Protein AF-A0A846PVS0-F1 (afdb_monomer_lite)

pLDDT: mean 93.04, std 3.43, range [76.56, 97.44]

Radius of gyration: 13.07 Å; chains: 1; bounding box: 29×29×30 Å

Foldseek 3Di:
DCQVVLVVCCVVPVVCNVVSLQPHWDDDPPADPPDTDHVVRVVVPDDPPDPDDDDDDDPDPVVGD

Structure (mmCIF, N/CA/C/O backbone):
data_AF-A0A846PVS0-F1
#
_entry.id   AF-A0A846PVS0-F1
#
loop_
_atom_site.group_PDB
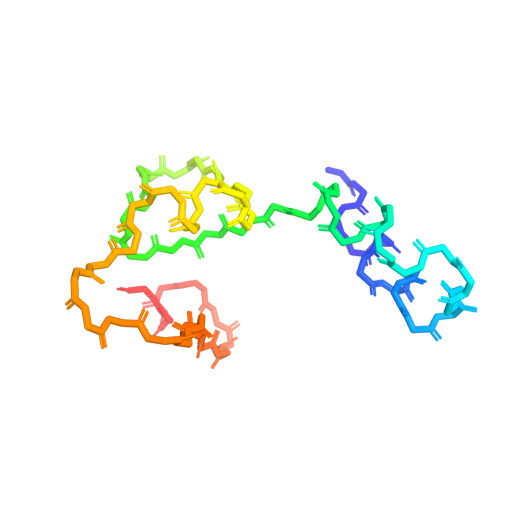_atom_site.id
_atom_site.type_symbol
_atom_site.label_atom_id
_atom_site.label_alt_id
_atom_site.label_comp_id
_atom_site.label_asym_id
_atom_site.label_entity_id
_atom_site.label_seq_id
_atom_site.pdbx_PDB_ins_code
_atom_site.Cartn_x
_atom_site.Cartn_y
_atom_site.Cartn_z
_atom_site.occupancy
_atom_site.B_iso_or_equiv
_atom_site.auth_seq_id
_atom_site.auth_comp_id
_atom_site.auth_asym_id
_atom_site.auth_atom_id
_atom_site.pdbx_PDB_model_num
ATOM 1 N N . GLN A 1 1 ? 12.047 5.814 4.212 1.00 76.56 1 GLN A N 1
ATOM 2 C CA . GLN A 1 1 ? 12.947 6.660 3.399 1.00 76.56 1 GLN A CA 1
ATOM 3 C C . GLN A 1 1 ? 12.713 6.475 1.895 1.00 76.56 1 GLN A C 1
ATOM 5 O O . GLN A 1 1 ? 12.504 7.473 1.226 1.00 76.56 1 GLN A O 1
ATOM 10 N N . PHE A 1 2 ? 12.649 5.243 1.367 1.00 90.69 2 PHE A N 1
ATOM 11 C CA . PHE A 1 2 ? 12.622 4.984 -0.091 1.00 90.69 2 PHE A CA 1
ATOM 12 C C . PHE A 1 2 ? 11.255 4.629 -0.704 1.00 90.69 2 PHE A C 1
ATOM 14 O O . PHE A 1 2 ? 11.173 4.325 -1.888 1.00 90.69 2 PHE A O 1
ATOM 21 N N . GLY A 1 3 ? 10.165 4.681 0.071 1.00 89.31 3 GLY A N 1
ATOM 22 C CA . GLY A 1 3 ? 8.855 4.192 -0.384 1.00 89.31 3 GLY A CA 1
ATOM 23 C C . GLY A 1 3 ? 8.300 4.887 -1.635 1.00 89.31 3 GLY A C 1
ATOM 24 O O . GLY A 1 3 ? 7.600 4.250 -2.411 1.00 89.31 3 GLY A O 1
ATOM 25 N N . ARG A 1 4 ? 8.625 6.168 -1.861 1.00 91.12 4 ARG A N 1
ATOM 26 C CA . ARG A 1 4 ? 8.228 6.883 -3.090 1.00 91.12 4 ARG A CA 1
ATOM 27 C C . ARG A 1 4 ? 8.945 6.323 -4.322 1.00 91.12 4 ARG A C 1
ATOM 29 O O . ARG A 1 4 ? 8.285 5.960 -5.285 1.00 91.12 4 ARG A O 1
ATOM 36 N N . ILE A 1 5 ? 10.262 6.149 -4.224 1.00 93.25 5 ILE A N 1
ATOM 37 C CA . ILE A 1 5 ? 11.105 5.620 -5.306 1.00 93.25 5 ILE A CA 1
ATOM 38 C C . ILE A 1 5 ? 10.695 4.183 -5.662 1.00 93.25 5 ILE A C 1
ATOM 40 O O . ILE A 1 5 ? 10.591 3.839 -6.834 1.00 93.25 5 ILE A O 1
ATOM 44 N N . LEU A 1 6 ? 10.382 3.351 -4.661 1.00 93.19 6 LEU A N 1
ATOM 45 C CA . LEU A 1 6 ? 9.889 1.990 -4.909 1.00 93.19 6 LEU A CA 1
ATOM 46 C C . LEU A 1 6 ? 8.568 1.978 -5.692 1.00 93.19 6 LEU A C 1
ATOM 48 O O . LEU A 1 6 ? 8.392 1.148 -6.579 1.00 93.19 6 LEU A O 1
ATOM 52 N N . LYS A 1 7 ? 7.653 2.913 -5.408 1.00 93.12 7 LYS A N 1
ATOM 53 C CA . LYS A 1 7 ? 6.380 3.018 -6.139 1.00 93.12 7 LYS A CA 1
ATOM 54 C C . LYS A 1 7 ? 6.568 3.471 -7.583 1.00 93.12 7 LYS A C 1
ATOM 56 O O . LYS A 1 7 ? 5.849 2.990 -8.450 1.00 93.12 7 LYS A O 1
ATOM 61 N N . GLU A 1 8 ? 7.534 4.344 -7.854 1.00 94.25 8 GLU A N 1
ATOM 62 C CA . GLU A 1 8 ? 7.905 4.703 -9.228 1.00 94.25 8 GLU A CA 1
ATOM 63 C C . GLU A 1 8 ? 8.457 3.486 -9.985 1.00 94.25 8 GLU A C 1
ATOM 65 O O . GLU A 1 8 ? 8.085 3.248 -11.134 1.00 94.25 8 GLU A O 1
ATOM 70 N N . GLY A 1 9 ? 9.265 2.654 -9.317 1.00 93.12 9 GLY A N 1
ATOM 71 C CA . GLY A 1 9 ? 9.825 1.424 -9.882 1.00 93.12 9 GLY A CA 1
ATOM 72 C C . GLY A 1 9 ? 8.782 0.456 -10.451 1.00 93.12 9 GLY A C 1
ATOM 73 O O . GLY A 1 9 ? 9.055 -0.185 -11.460 1.00 93.12 9 GLY A O 1
ATOM 74 N N . LEU A 1 10 ? 7.566 0.409 -9.888 1.00 92.38 10 LEU A N 1
ATOM 75 C CA . LEU A 1 10 ? 6.466 -0.397 -10.440 1.00 92.38 10 LEU A CA 1
ATOM 76 C C . LEU A 1 10 ? 6.085 -0.008 -11.873 1.00 92.38 10 LEU A C 1
ATOM 78 O O . LEU A 1 10 ? 5.595 -0.850 -12.624 1.00 92.38 10 LEU A O 1
ATOM 82 N N . HIS A 1 11 ? 6.241 1.270 -12.220 1.00 91.06 11 HIS A N 1
ATOM 83 C CA . HIS A 1 11 ? 5.854 1.807 -13.521 1.00 91.06 11 HIS A CA 1
ATOM 84 C C . HIS A 1 11 ? 7.016 1.767 -14.519 1.00 91.06 11 HIS A C 1
ATOM 86 O O . HIS A 1 11 ? 6.803 1.493 -15.697 1.00 91.06 11 HIS A O 1
ATOM 92 N N . TYR A 1 12 ? 8.242 2.010 -14.046 1.00 92.88 12 TYR A N 1
ATOM 93 C CA . TYR A 1 12 ? 9.432 2.072 -14.900 1.00 92.88 12 TYR A CA 1
ATOM 94 C C . TYR A 1 12 ? 10.089 0.714 -15.156 1.00 92.88 12 TYR A C 1
ATOM 96 O O . TYR A 1 12 ? 10.735 0.543 -16.187 1.00 92.88 12 TYR A O 1
ATOM 104 N N . ASP A 1 13 ? 9.927 -0.253 -14.252 1.00 93.25 13 ASP A N 1
ATOM 105 C CA . ASP A 1 13 ? 10.503 -1.587 -14.390 1.00 93.25 13 ASP A CA 1
ATOM 106 C C . ASP A 1 13 ? 9.431 -2.673 -14.305 1.00 93.25 13 ASP A C 1
ATOM 108 O O . ASP A 1 13 ? 9.263 -3.376 -13.306 1.00 93.25 13 ASP A O 1
ATOM 112 N N . VAL A 1 14 ? 8.699 -2.816 -15.409 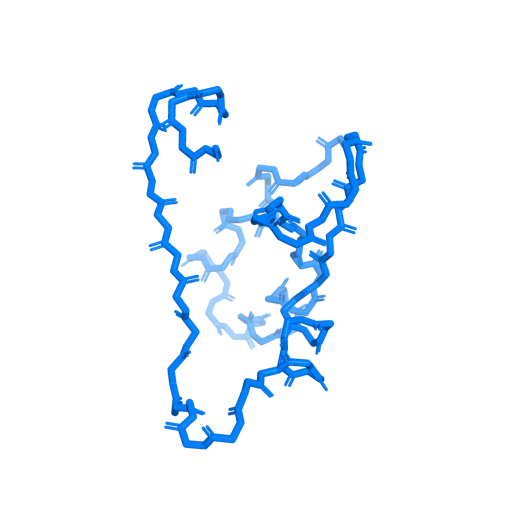1.00 92.38 14 VAL A N 1
ATOM 113 C CA . VAL A 1 14 ? 7.621 -3.803 -15.540 1.00 92.38 14 VAL A CA 1
ATOM 114 C C . VAL A 1 14 ? 8.149 -5.234 -15.369 1.00 92.38 14 VAL A C 1
ATOM 116 O O . VAL A 1 14 ? 7.447 -6.079 -14.820 1.00 92.38 14 VAL A O 1
ATOM 119 N N . SER A 1 15 ? 9.399 -5.501 -15.769 1.00 95.94 15 SER A N 1
ATOM 120 C CA . SER A 1 15 ? 10.026 -6.826 -15.651 1.00 95.94 15 SER A CA 1
ATOM 121 C C . SER A 1 15 ? 10.225 -7.280 -14.203 1.00 95.94 15 SER A C 1
ATOM 123 O O . SER A 1 15 ? 10.185 -8.474 -13.921 1.00 95.94 15 SER A O 1
ATOM 125 N N . ARG A 1 16 ? 10.396 -6.331 -13.274 1.00 94.19 16 ARG A N 1
ATOM 126 C CA . ARG A 1 16 ? 10.575 -6.584 -11.836 1.00 94.19 16 ARG A CA 1
ATOM 127 C C . ARG A 1 16 ? 9.363 -6.168 -11.006 1.00 94.19 16 ARG A C 1
ATOM 129 O O . ARG A 1 16 ? 9.456 -6.111 -9.780 1.00 94.19 16 ARG A O 1
ATOM 136 N N . ARG A 1 17 ? 8.221 -5.902 -11.650 1.00 93.31 17 ARG A N 1
ATOM 137 C CA . ARG A 1 17 ? 7.015 -5.362 -11.007 1.00 93.31 17 ARG A CA 1
ATOM 138 C C . ARG A 1 17 ? 6.576 -6.177 -9.795 1.00 93.31 17 ARG A C 1
ATOM 140 O O . ARG A 1 17 ? 6.247 -5.588 -8.774 1.00 93.31 17 ARG A O 1
ATOM 147 N N . GLU A 1 18 ? 6.580 -7.502 -9.905 1.00 93.06 18 GLU A N 1
ATOM 148 C CA . GLU A 1 18 ? 6.150 -8.397 -8.823 1.00 93.06 18 GLU A CA 1
ATOM 149 C C . GLU A 1 18 ? 7.078 -8.291 -7.612 1.00 93.06 18 GLU A C 1
ATOM 151 O O . GLU A 1 18 ? 6.620 -7.921 -6.536 1.00 93.06 18 GLU A O 1
ATOM 156 N N . GLY A 1 19 ? 8.390 -8.464 -7.798 1.00 94.56 19 GLY A N 1
ATOM 157 C CA . GLY A 1 19 ? 9.356 -8.328 -6.703 1.00 94.56 19 GLY A CA 1
ATOM 158 C C . GLY A 1 19 ? 9.378 -6.928 -6.079 1.00 94.56 19 GLY A C 1
ATOM 159 O O . GLY A 1 19 ? 9.562 -6.788 -4.874 1.00 94.56 19 GLY A O 1
ATOM 160 N N . ILE A 1 20 ? 9.139 -5.872 -6.865 1.00 94.31 20 ILE A N 1
ATOM 161 C CA . ILE A 1 20 ? 8.986 -4.513 -6.327 1.00 94.31 20 ILE A CA 1
ATOM 162 C C . ILE A 1 20 ? 7.692 -4.399 -5.510 1.00 94.31 20 ILE A C 1
ATOM 164 O O . ILE A 1 20 ? 7.710 -3.796 -4.437 1.00 94.31 20 ILE A O 1
ATOM 168 N N . ALA A 1 21 ? 6.584 -4.974 -5.988 1.00 93.12 21 ALA A N 1
ATOM 169 C CA . ALA A 1 21 ? 5.294 -4.939 -5.304 1.00 93.12 21 ALA A CA 1
ATOM 170 C C . ALA A 1 21 ? 5.347 -5.620 -3.929 1.00 93.12 21 ALA A C 1
ATOM 172 O O . ALA A 1 21 ? 4.751 -5.106 -2.983 1.00 93.12 21 ALA A O 1
ATOM 173 N N . GLU A 1 22 ? 6.113 -6.704 -3.786 1.00 93.25 22 GLU A N 1
ATOM 174 C CA . GLU A 1 22 ? 6.319 -7.401 -2.506 1.00 93.25 22 GLU A CA 1
ATOM 175 C C . GLU A 1 22 ? 7.010 -6.536 -1.441 1.00 93.25 22 GLU A C 1
ATOM 177 O O . GLU A 1 22 ? 6.811 -6.738 -0.245 1.00 93.25 22 GLU A O 1
ATOM 182 N N . LEU A 1 23 ? 7.791 -5.535 -1.854 1.00 94.88 23 LEU A N 1
ATOM 183 C CA . LEU A 1 23 ? 8.486 -4.619 -0.945 1.00 94.88 23 LEU A CA 1
ATOM 184 C C . LEU A 1 23 ? 7.612 -3.437 -0.499 1.00 94.88 23 LEU A C 1
ATOM 186 O O . LEU A 1 23 ? 8.038 -2.626 0.331 1.00 94.88 23 LEU A O 1
ATOM 190 N N . LEU A 1 24 ? 6.411 -3.283 -1.066 1.00 94.94 24 LEU A N 1
ATOM 191 C CA . LEU A 1 24 ? 5.551 -2.144 -0.779 1.00 94.94 24 LEU A CA 1
ATOM 192 C C . LEU A 1 24 ? 4.809 -2.312 0.540 1.00 94.94 24 LEU A C 1
ATOM 194 O O . LEU A 1 24 ? 4.217 -3.343 0.850 1.00 94.94 24 LEU A O 1
ATOM 198 N N . LEU A 1 25 ? 4.792 -1.218 1.295 1.00 95.19 25 LEU A N 1
ATOM 199 C CA . LEU A 1 25 ? 4.149 -1.136 2.593 1.00 95.19 25 LEU A CA 1
ATOM 200 C C . LEU A 1 25 ? 3.083 -0.040 2.589 1.00 95.19 25 LEU A C 1
ATOM 202 O O . LEU A 1 25 ? 3.294 1.061 2.067 1.00 95.19 25 LEU A O 1
ATOM 206 N N . PHE A 1 26 ? 1.947 -0.333 3.219 1.00 93.75 26 PHE A N 1
ATOM 207 C CA . PHE A 1 26 ? 0.764 0.523 3.242 1.00 93.75 26 PHE A CA 1
ATOM 208 C C . PHE A 1 26 ? 0.220 0.706 4.661 1.00 93.75 26 PHE A C 1
ATOM 210 O O . PHE A 1 26 ? 0.445 -0.108 5.562 1.00 93.75 26 PHE A O 1
ATOM 217 N N . ARG A 1 27 ? -0.510 1.804 4.860 1.00 93.94 27 ARG A N 1
ATOM 218 C CA . ARG A 1 27 ? -1.408 1.966 6.005 1.00 93.94 27 ARG A CA 1
ATOM 219 C C . ARG A 1 27 ? -2.798 1.510 5.572 1.00 93.94 27 ARG A C 1
ATOM 221 O O . ARG A 1 27 ? -3.191 1.768 4.440 1.00 93.94 27 ARG A O 1
ATOM 228 N N . SER A 1 28 ? -3.516 0.829 6.455 1.00 94.00 28 SER A N 1
ATOM 229 C CA . SER A 1 28 ? -4.911 0.453 6.237 1.00 94.00 28 SER A CA 1
ATOM 230 C C . SER A 1 28 ? -5.709 0.643 7.520 1.00 94.00 28 SER A C 1
ATOM 232 O O . SER A 1 28 ? -5.132 0.817 8.595 1.00 94.00 28 SER A O 1
ATOM 234 N N . THR A 1 29 ? -7.032 0.548 7.412 1.00 92.88 29 THR A N 1
ATOM 235 C CA . THR A 1 29 ? -7.988 0.626 8.529 1.00 92.88 29 THR A CA 1
ATOM 236 C C . THR A 1 29 ? -7.740 -0.402 9.638 1.00 92.88 29 THR A C 1
ATOM 238 O O . THR A 1 29 ? -8.218 -0.241 10.755 1.00 92.88 29 THR A O 1
ATOM 241 N N . ARG A 1 30 ? -6.978 -1.467 9.359 1.00 90.62 30 ARG A N 1
ATOM 242 C CA . ARG A 1 30 ? -6.610 -2.511 10.332 1.00 90.62 30 ARG A CA 1
ATOM 243 C C . ARG A 1 30 ? -5.159 -2.410 10.812 1.00 90.62 30 ARG A C 1
ATOM 245 O O . ARG A 1 30 ? -4.718 -3.238 11.608 1.00 90.62 30 ARG A O 1
ATOM 252 N N . THR A 1 31 ? -4.398 -1.425 10.340 1.00 90.06 31 THR A N 1
ATOM 253 C CA . THR A 1 31 ? -3.011 -1.207 10.762 1.00 90.06 31 THR A CA 1
ATOM 254 C C . THR A 1 31 ? -2.978 -0.388 12.052 1.00 90.06 31 THR A C 1
ATOM 256 O O . THR A 1 31 ? -3.636 0.641 12.162 1.00 90.06 31 THR A O 1
ATOM 259 N N . LYS A 1 32 ? -2.169 -0.805 13.037 1.00 88.00 32 LYS A N 1
ATOM 260 C CA . LYS A 1 32 ? -1.944 -0.005 14.256 1.00 88.00 32 LYS A CA 1
ATOM 261 C C . LYS A 1 32 ? -1.359 1.366 13.897 1.00 88.00 32 LYS A C 1
ATOM 263 O O . LYS A 1 32 ? -0.551 1.470 12.973 1.00 88.00 32 LYS A O 1
ATOM 268 N N . GLN A 1 33 ? -1.711 2.397 14.662 1.00 87.50 33 GLN A N 1
ATOM 269 C CA . GLN A 1 33 ? -1.228 3.757 14.423 1.00 87.50 33 GLN A CA 1
ATOM 270 C C . GLN A 1 33 ? 0.307 3.802 14.331 1.00 87.50 33 GLN A C 1
ATOM 272 O O . GLN A 1 33 ? 1.016 3.187 15.128 1.00 87.50 33 GLN A O 1
ATOM 277 N N . GLY A 1 34 ? 0.819 4.488 13.307 1.00 86.19 34 GLY A N 1
ATOM 278 C CA . GLY A 1 34 ? 2.258 4.603 13.045 1.00 86.19 34 GLY A CA 1
ATOM 279 C C . GLY A 1 34 ? 2.925 3.348 12.468 1.00 86.19 34 GLY A C 1
ATOM 280 O O . GLY A 1 34 ? 4.099 3.415 12.103 1.00 86.19 34 GLY A O 1
ATOM 281 N N . LYS A 1 35 ? 2.206 2.227 12.337 1.00 93.00 35 LYS A N 1
ATOM 282 C CA . LYS A 1 35 ? 2.718 1.005 11.710 1.00 93.00 35 LYS A CA 1
ATOM 283 C C . LYS A 1 35 ? 2.367 0.941 10.228 1.00 93.00 35 LYS A C 1
ATOM 285 O O . LYS A 1 35 ? 1.584 1.732 9.703 1.00 93.00 35 LYS A O 1
ATOM 290 N N . TRP A 1 36 ? 2.976 -0.034 9.573 1.00 94.06 36 TRP A N 1
ATOM 291 C CA . TRP A 1 36 ? 2.772 -0.367 8.175 1.00 94.06 36 TRP A CA 1
ATOM 292 C C . TRP A 1 36 ? 2.472 -1.859 8.059 1.00 94.06 36 TRP A C 1
ATOM 294 O O . TRP A 1 36 ? 2.828 -2.622 8.958 1.00 94.06 36 TRP A O 1
ATOM 304 N N . ARG A 1 37 ? 1.823 -2.257 6.968 1.00 94.88 37 ARG A N 1
ATOM 305 C CA . ARG A 1 37 ? 1.578 -3.657 6.611 1.00 94.88 37 ARG A CA 1
ATOM 306 C C . ARG A 1 37 ? 1.899 -3.891 5.138 1.00 94.88 37 ARG A C 1
ATOM 308 O O . ARG A 1 37 ? 1.805 -2.951 4.344 1.00 94.88 37 ARG A O 1
ATOM 315 N N . SER A 1 38 ? 2.265 -5.115 4.791 1.00 95.56 38 SER A N 1
ATOM 316 C CA . SER A 1 38 ? 2.446 -5.552 3.404 1.00 95.56 38 SER A CA 1
ATOM 317 C C . SER A 1 38 ? 1.109 -5.918 2.746 1.00 95.56 38 SER A C 1
ATOM 319 O O . SER A 1 38 ? 0.065 -5.982 3.407 1.00 95.56 38 SER A O 1
ATOM 321 N N .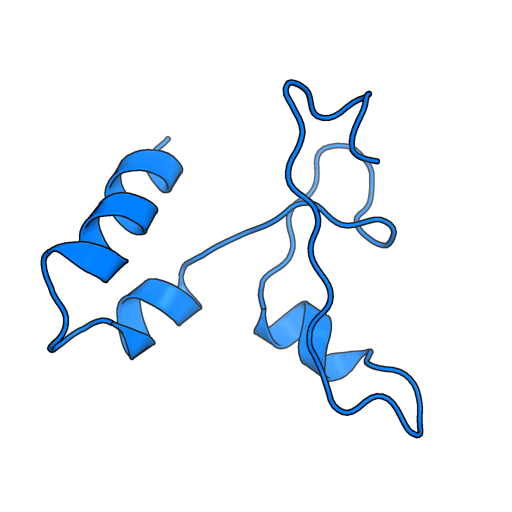 ILE A 1 39 ? 1.134 -6.154 1.432 1.00 94.19 39 ILE A N 1
ATOM 322 C CA . ILE A 1 39 ? -0.015 -6.715 0.703 1.00 94.19 39 ILE A CA 1
ATOM 323 C C . ILE A 1 39 ? -0.254 -8.167 1.140 1.00 94.19 39 ILE A C 1
ATOM 325 O O . ILE A 1 39 ? -1.398 -8.571 1.302 1.00 94.19 39 ILE A O 1
ATOM 329 N N . GLN A 1 40 ? 0.805 -8.928 1.417 1.00 94.44 40 GLN A N 1
ATOM 330 C CA . GLN A 1 40 ? 0.726 -10.298 1.923 1.00 94.44 40 GLN A CA 1
ATOM 331 C C . GLN A 1 40 ? 0.019 -10.340 3.275 1.00 94.44 40 GLN A C 1
ATOM 333 O O . GLN A 1 40 ? -0.900 -11.136 3.449 1.00 94.44 40 GLN A O 1
ATOM 338 N N . ASP A 1 41 ? 0.373 -9.420 4.181 1.00 95.06 41 ASP A N 1
ATOM 339 C CA . ASP A 1 41 ? -0.349 -9.265 5.441 1.00 95.06 41 ASP A CA 1
ATOM 340 C C . ASP A 1 41 ? -1.813 -8.926 5.166 1.00 95.06 41 ASP A C 1
ATOM 342 O O . ASP A 1 41 ? -2.683 -9.353 5.895 1.00 95.06 41 ASP A O 1
ATOM 346 N N . TYR A 1 42 ? -2.149 -8.100 4.171 1.00 95.56 42 TYR A N 1
ATOM 347 C CA . TYR A 1 42 ? -3.561 -7.834 3.851 1.00 95.56 42 TYR A CA 1
ATOM 348 C C . TYR A 1 42 ? -4.295 -9.111 3.432 1.00 95.56 42 TYR A C 1
ATOM 350 O O . TYR A 1 42 ? -5.378 -9.385 3.948 1.00 95.56 42 TYR A O 1
ATOM 358 N N . ILE A 1 43 ? -3.689 -9.881 2.528 1.00 94.75 43 ILE A N 1
ATOM 359 C CA . ILE A 1 43 ? -4.261 -11.108 1.972 1.00 94.75 43 ILE A CA 1
ATOM 360 C C . ILE A 1 43 ? -4.482 -12.159 3.065 1.00 94.75 43 ILE A C 1
ATOM 362 O O . ILE A 1 43 ? -5.533 -12.796 3.084 1.00 94.75 43 ILE A O 1
ATOM 366 N N . SER A 1 44 ? -3.549 -12.304 4.014 1.00 95.00 44 SER A N 1
ATOM 367 C CA . SER A 1 44 ? -3.647 -13.308 5.084 1.00 95.00 44 SER A CA 1
ATOM 368 C C . SER A 1 44 ? -4.859 -13.150 5.998 1.00 95.00 44 SER A C 1
ATOM 370 O O . SER A 1 44 ? -5.272 -14.113 6.638 1.00 95.00 44 SER A O 1
ATOM 372 N N . ASP A 1 45 ? -5.434 -11.951 6.067 1.00 94.75 45 ASP A N 1
ATOM 373 C CA . ASP A 1 45 ? -6.593 -11.651 6.903 1.00 94.75 45 ASP A CA 1
ATOM 374 C C . ASP A 1 45 ? -7.745 -11.013 6.116 1.00 94.75 45 ASP A C 1
ATOM 376 O O . ASP A 1 45 ? -8.573 -10.288 6.687 1.00 94.75 45 ASP A O 1
ATOM 380 N N . MET A 1 46 ? -7.833 -11.332 4.819 1.00 96.31 46 MET A N 1
ATOM 381 C CA . MET A 1 46 ? -9.045 -11.146 4.019 1.00 96.31 46 MET A CA 1
ATOM 382 C C . MET A 1 46 ? -10.207 -11.942 4.622 1.00 96.31 46 MET A C 1
ATOM 384 O O . MET A 1 46 ? -10.035 -13.036 5.162 1.00 96.31 46 MET A O 1
ATOM 388 N N . LYS A 1 47 ? -11.406 -11.358 4.578 1.00 95.88 47 LYS A N 1
ATOM 389 C CA . LYS A 1 47 ? -12.612 -12.019 5.092 1.00 95.88 47 LYS A CA 1
ATOM 390 C C . LYS A 1 47 ? -13.067 -13.118 4.135 1.00 95.88 47 LYS A C 1
ATOM 392 O O . LYS A 1 47 ? -12.811 -13.048 2.937 1.00 95.88 47 LYS A O 1
ATOM 397 N N . GLU A 1 48 ? -13.802 -14.094 4.658 1.00 96.25 48 GLU A N 1
AT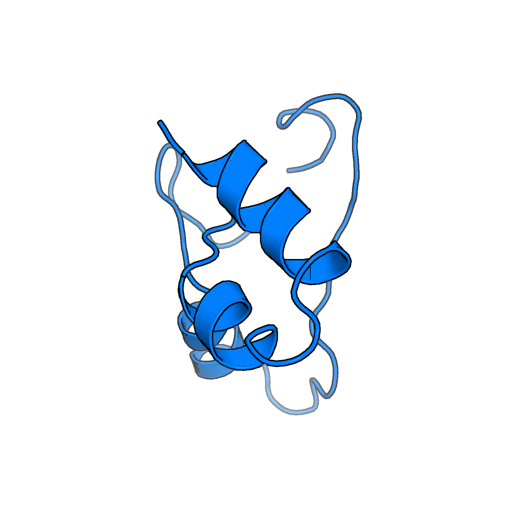OM 398 C CA . GLU A 1 48 ? -14.474 -15.089 3.821 1.00 96.25 48 GLU A CA 1
ATOM 399 C C . GLU A 1 48 ? -15.407 -14.398 2.811 1.00 96.25 48 GLU A C 1
ATOM 401 O O . GLU A 1 48 ? -16.139 -13.470 3.164 1.00 96.25 48 GLU A O 1
ATOM 406 N N . GLY A 1 49 ? -15.328 -14.815 1.545 1.00 96.44 49 GLY A N 1
ATOM 407 C CA . GLY A 1 49 ? -16.066 -14.203 0.436 1.00 96.44 49 GLY A CA 1
ATOM 408 C C . GLY A 1 49 ? -15.487 -12.881 -0.085 1.00 96.44 49 GLY A C 1
ATOM 409 O O . GLY A 1 49 ? -16.075 -12.276 -0.976 1.00 96.44 49 GLY A O 1
ATOM 410 N N . GLN A 1 50 ? -14.354 -12.407 0.442 1.00 97.44 50 GLN A N 1
ATOM 411 C CA . GLN A 1 50 ? -13.644 -11.266 -0.128 1.00 97.44 50 GLN A CA 1
ATOM 412 C C . GLN A 1 50 ? -12.740 -11.728 -1.279 1.00 97.44 50 GLN A C 1
ATOM 414 O O . GLN A 1 50 ? -11.799 -12.479 -1.048 1.00 97.44 50 GLN A O 1
ATOM 419 N N . GLU A 1 51 ? -12.988 -11.241 -2.495 1.00 96.38 51 GLU A N 1
ATOM 420 C CA . GLU A 1 51 ? -12.203 -11.612 -3.690 1.00 96.38 51 GLU A CA 1
ATOM 421 C C . GLU A 1 51 ? -11.155 -10.555 -4.072 1.00 96.38 51 GLU A C 1
ATOM 423 O O . GLU A 1 51 ? -10.150 -10.871 -4.700 1.00 96.38 51 GLU A O 1
ATOM 428 N N . GLU A 1 52 ? -11.350 -9.310 -3.630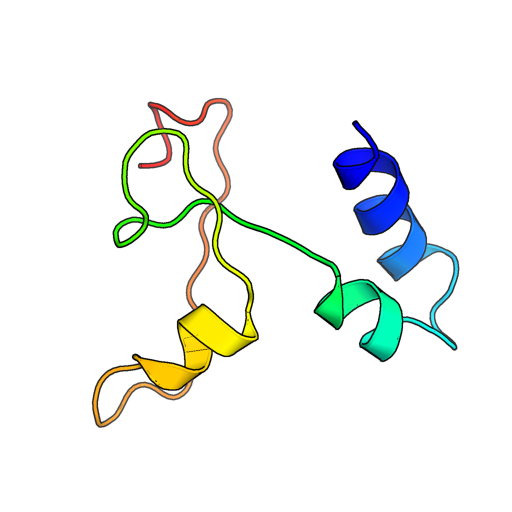 1.00 97.06 52 GLU A N 1
ATOM 429 C CA . GLU A 1 52 ? -10.568 -8.154 -4.077 1.00 97.06 52 GLU A CA 1
ATOM 430 C C . GLU A 1 52 ? -9.825 -7.452 -2.932 1.00 97.06 52 GLU A C 1
ATOM 432 O O . GLU A 1 52 ? -10.252 -7.461 -1.769 1.00 97.06 52 GLU A O 1
ATOM 437 N N . VAL A 1 53 ? -8.723 -6.776 -3.270 1.00 95.12 53 VAL A N 1
ATOM 438 C CA . VAL A 1 53 ? -7.973 -5.909 -2.348 1.00 95.12 53 VAL A CA 1
ATOM 439 C C . VAL A 1 53 ? -8.496 -4.479 -2.450 1.00 95.12 53 VAL A C 1
ATOM 441 O O . VAL A 1 53 ? -8.283 -3.786 -3.443 1.00 95.12 53 VAL A O 1
ATOM 444 N N . TYR A 1 54 ? -9.147 -4.004 -1.390 1.00 95.62 54 TYR A N 1
ATOM 445 C CA . TYR A 1 54 ? -9.692 -2.647 -1.349 1.00 95.62 54 TYR A CA 1
ATOM 446 C C . TYR A 1 54 ? -8.640 -1.615 -0.941 1.00 95.62 54 TYR A C 1
ATOM 448 O O . TYR A 1 54 ? -7.911 -1.803 0.037 1.00 95.62 54 TYR A O 1
ATOM 456 N N . TYR A 1 55 ? -8.624 -0.482 -1.643 1.00 95.19 55 TYR A N 1
ATOM 457 C CA . TYR A 1 55 ? -7.798 0.677 -1.323 1.00 95.19 55 TYR A CA 1
ATOM 458 C C . TYR A 1 55 ? -8.561 1.983 -1.569 1.00 95.19 55 TYR A C 1
ATOM 460 O O . TYR A 1 55 ? -9.546 2.019 -2.302 1.00 95.19 55 TYR A O 1
ATOM 468 N N . ILE A 1 56 ? -8.081 3.063 -0.955 1.00 95.75 56 ILE A N 1
ATOM 469 C CA . ILE A 1 56 ? -8.584 4.423 -1.150 1.00 95.75 56 ILE A CA 1
ATOM 470 C C . ILE A 1 56 ? -7.404 5.381 -1.311 1.00 95.75 56 ILE A C 1
ATOM 472 O O . ILE A 1 56 ? -6.316 5.152 -0.775 1.00 95.75 56 ILE A O 1
ATOM 476 N N . THR A 1 57 ? -7.614 6.452 -2.068 1.00 95.19 57 THR A N 1
ATOM 477 C CA . THR A 1 57 ? -6.664 7.556 -2.226 1.00 95.19 57 THR A CA 1
ATOM 478 C C . THR A 1 57 ? -7.262 8.821 -1.626 1.00 95.19 57 THR A C 1
ATOM 480 O O . THR A 1 57 ? -8.432 9.101 -1.866 1.00 95.19 57 THR A O 1
ATOM 483 N N . GLY A 1 58 ? -6.465 9.600 -0.901 1.00 94.38 58 GLY A N 1
ATOM 484 C CA . GLY A 1 58 ? -6.876 10.878 -0.318 1.00 94.38 58 GLY A CA 1
ATOM 485 C C . GLY A 1 58 ? -5.716 11.867 -0.292 1.00 94.38 58 GLY A C 1
ATOM 486 O O . GLY A 1 58 ? -4.566 11.493 -0.551 1.00 94.38 58 GLY A O 1
ATOM 487 N N . SER A 1 59 ? -6.013 13.130 0.007 1.00 94.75 59 SER A N 1
ATOM 488 C CA . SER A 1 59 ? -5.000 14.190 0.072 1.00 94.75 59 SER A CA 1
ATOM 489 C C . SER A 1 59 ? -4.142 14.101 1.338 1.00 94.75 59 SER A C 1
ATOM 491 O O . SER A 1 59 ? -2.985 14.525 1.349 1.00 94.75 59 SER A O 1
ATOM 493 N N . SER A 1 60 ? -4.683 13.487 2.393 1.00 92.94 60 SER A N 1
ATOM 494 C CA . SER A 1 60 ? -3.997 13.219 3.652 1.00 92.94 60 SER A CA 1
ATOM 495 C C . SER A 1 60 ? -4.372 11.846 4.205 1.00 92.94 60 SER A C 1
ATOM 497 O O . SER A 1 60 ? -5.327 11.212 3.757 1.00 92.94 60 SER A O 1
ATOM 499 N N . LEU A 1 61 ? -3.604 11.372 5.187 1.00 88.19 61 LEU A N 1
ATOM 500 C CA . LEU A 1 61 ? -3.939 10.124 5.860 1.00 88.19 61 LEU A CA 1
ATOM 501 C C . LEU A 1 61 ? -5.201 10.256 6.717 1.00 88.19 61 LEU A C 1
ATOM 503 O O . LEU A 1 61 ? -5.990 9.324 6.734 1.00 88.19 61 LEU A O 1
ATOM 507 N N . ASP A 1 62 ? -5.379 11.394 7.389 1.00 90.31 62 ASP A N 1
ATOM 508 C CA . ASP A 1 62 ? -6.516 11.638 8.286 1.00 90.31 62 ASP A CA 1
ATOM 509 C C . ASP A 1 62 ? -7.846 11.740 7.523 1.00 90.31 62 ASP A C 1
ATOM 511 O O . ASP A 1 62 ? -8.906 11.513 8.087 1.00 90.31 62 ASP A O 1
A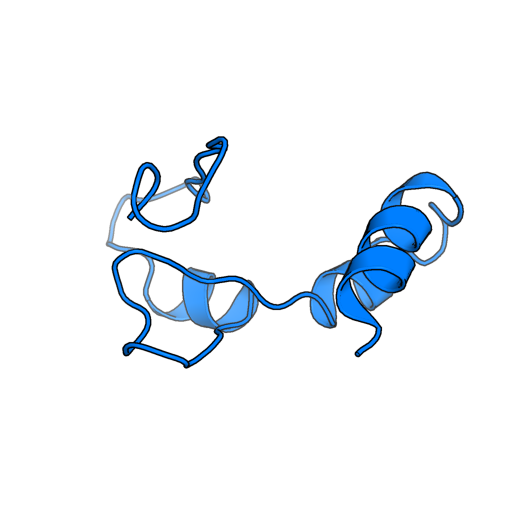TOM 515 N N . GLU A 1 63 ? -7.797 12.074 6.232 1.00 92.06 63 GLU A N 1
ATOM 516 C CA . GLU A 1 63 ? -8.963 12.037 5.342 1.00 92.06 63 GLU A CA 1
ATOM 517 C C . GLU A 1 63 ? -9.291 10.608 4.871 1.00 92.06 63 GLU A C 1
ATOM 519 O O . GLU A 1 63 ? -10.446 10.287 4.608 1.00 92.06 63 GLU A O 1
ATOM 524 N N . ALA A 1 64 ? -8.272 9.757 4.722 1.00 88.50 64 ALA A N 1
ATOM 525 C CA . ALA A 1 64 ? -8.382 8.448 4.078 1.00 88.50 64 ALA A CA 1
ATOM 526 C C . ALA A 1 64 ? -8.511 7.261 5.055 1.00 88.50 64 ALA A C 1
ATOM 528 O O . ALA A 1 64 ? -8.818 6.152 4.606 1.00 88.50 64 ALA A O 1
ATOM 529 N N . LEU A 1 65 ? -8.233 7.459 6.349 1.00 82.38 65 LEU A N 1
ATOM 530 C CA . LEU A 1 65 ? -8.348 6.460 7.423 1.00 82.38 65 LEU A CA 1
ATOM 531 C C . LEU A 1 65 ? -9.437 6.838 8.422 1.00 82.38 65 LEU A C 1
ATOM 533 O O . LEU A 1 65 ? -10.129 5.892 8.859 1.00 82.38 65 LEU A O 1
#

Secondary structure (DSSP, 8-state):
--HHHHHHHHHH-GGGHHHHHHT-EE--TTSPTT--EEHHHHHHTPPTT--S------SSHHHH-

Sequence (65 aa):
QFGRILKEGLHYDVSRREGIAELLLFRSTRTKQGKWRSIQDYISDMKEGQEEVYYITGSSLDEAL